Protein AF-A0A5K1GH93-F1 (afdb_monomer_lite)

Structure (mmCIF, N/CA/C/O backbone):
data_AF-A0A5K1GH93-F1
#
_entry.id   AF-A0A5K1GH93-F1
#
loop_
_atom_site.group_PDB
_atom_site.id
_atom_site.type_symbol
_atom_site.label_atom_id
_atom_site.label_alt_id
_atom_site.label_comp_id
_atom_site.label_asym_id
_atom_site.label_entity_id
_atom_site.label_seq_id
_atom_site.pdbx_PDB_ins_code
_atom_site.Cartn_x
_atom_site.Cartn_y
_atom_site.Cartn_z
_atom_site.occupancy
_atom_site.B_iso_or_equiv
_atom_site.auth_seq_id
_atom_site.auth_comp_id
_atom_site.auth_asym_id
_atom_site.auth_atom_id
_atom_site.pdbx_PDB_model_num
ATOM 1 N N . CYS A 1 1 ? 1.285 10.592 -3.672 1.00 73.88 1 CYS A N 1
ATOM 2 C CA . CYS A 1 1 ? 1.318 9.648 -4.810 1.00 73.88 1 CYS A CA 1
ATOM 3 C C . CYS A 1 1 ? 0.635 8.353 -4.368 1.00 73.88 1 CYS A C 1
ATOM 5 O O . CYS A 1 1 ? 0.865 7.952 -3.236 1.00 73.88 1 CYS A O 1
ATOM 7 N N . MET A 1 2 ? -0.210 7.739 -5.203 1.00 78.00 2 MET A N 1
ATOM 8 C CA . MET A 1 2 ? -0.814 6.410 -4.978 1.00 78.00 2 MET A CA 1
ATOM 9 C C . MET A 1 2 ? -0.458 5.474 -6.147 1.00 78.00 2 MET A C 1
ATOM 11 O O . MET A 1 2 ? -1.325 4.817 -6.713 1.00 78.00 2 MET A O 1
ATOM 15 N N . CYS A 1 3 ? 0.810 5.459 -6.572 1.00 87.12 3 CYS A N 1
ATOM 16 C CA . CYS A 1 3 ? 1.281 4.409 -7.478 1.00 87.12 3 CYS A CA 1
ATOM 17 C C . CYS A 1 3 ? 1.244 3.049 -6.763 1.00 87.12 3 CYS A C 1
ATOM 19 O O . CYS A 1 3 ? 1.173 3.001 -5.533 1.00 87.12 3 CYS A O 1
ATOM 21 N N . SER A 1 4 ? 1.312 1.952 -7.517 1.00 82.06 4 SER A N 1
ATOM 22 C CA . SER A 1 4 ? 1.196 0.591 -6.975 1.00 82.06 4 SER A CA 1
ATOM 23 C C . SER A 1 4 ? 2.169 0.321 -5.824 1.00 82.06 4 SER A C 1
ATOM 25 O O . SER A 1 4 ? 1.774 -0.228 -4.805 1.00 82.06 4 SER A O 1
ATOM 27 N N . GLU A 1 5 ? 3.412 0.790 -5.939 1.00 86.62 5 GLU A N 1
ATOM 28 C CA . GLU A 1 5 ? 4.428 0.665 -4.890 1.00 86.62 5 GLU A CA 1
ATOM 29 C C . GLU A 1 5 ? 4.047 1.432 -3.613 1.00 86.62 5 GLU A C 1
ATOM 31 O O . GLU A 1 5 ? 4.051 0.872 -2.518 1.00 86.62 5 GLU A O 1
ATOM 36 N N . CYS A 1 6 ? 3.641 2.701 -3.740 1.00 84.31 6 CYS A N 1
ATOM 37 C CA . CYS A 1 6 ? 3.173 3.482 -2.594 1.00 84.31 6 CYS A CA 1
ATOM 38 C C . CYS A 1 6 ? 1.917 2.868 -1.953 1.00 84.31 6 CYS A C 1
ATOM 40 O O . CYS A 1 6 ? 1.777 2.905 -0.731 1.00 84.31 6 CYS A O 1
ATOM 42 N N . ALA A 1 7 ? 1.003 2.315 -2.754 1.00 81.88 7 ALA A N 1
ATOM 43 C CA . ALA A 1 7 ? -0.211 1.669 -2.262 1.00 81.88 7 ALA A CA 1
ATOM 44 C C . ALA A 1 7 ? 0.097 0.371 -1.497 1.00 81.88 7 ALA A C 1
ATOM 46 O O . ALA A 1 7 ? -0.505 0.123 -0.452 1.00 81.88 7 ALA A O 1
ATOM 47 N N . GLU A 1 8 ? 1.067 -0.412 -1.971 1.00 79.81 8 GLU A N 1
ATOM 48 C CA . GLU A 1 8 ? 1.501 -1.656 -1.333 1.00 79.81 8 GLU A CA 1
ATOM 49 C C . GLU A 1 8 ? 2.161 -1.399 0.028 1.00 79.81 8 GLU A C 1
ATOM 51 O O . GLU A 1 8 ? 1.829 -2.036 1.031 1.00 79.81 8 GLU A O 1
ATOM 56 N N . ILE A 1 9 ? 3.032 -0.389 0.100 1.00 83.88 9 ILE A N 1
ATOM 57 C CA . ILE A 1 9 ? 3.645 0.045 1.361 1.00 83.88 9 ILE A CA 1
ATOM 58 C C . ILE A 1 9 ? 2.565 0.491 2.357 1.00 83.88 9 ILE A C 1
ATOM 60 O O . ILE A 1 9 ? 2.582 0.077 3.519 1.00 83.88 9 ILE A O 1
ATOM 64 N N . LEU A 1 10 ? 1.600 1.303 1.909 1.00 79.00 10 LEU A N 1
ATOM 65 C CA . LEU A 1 10 ? 0.511 1.781 2.765 1.00 79.00 10 LEU A CA 1
ATOM 66 C C . LEU A 1 10 ? -0.373 0.638 3.271 1.00 79.00 10 LEU A C 1
ATOM 68 O O . LEU A 1 10 ? -0.734 0.656 4.445 1.00 79.00 10 LEU A O 1
ATOM 72 N N . ARG A 1 11 ? -0.665 -0.368 2.436 1.00 74.06 11 ARG A N 1
ATOM 73 C CA . ARG A 1 11 ? -1.393 -1.585 2.829 1.00 74.06 11 ARG A CA 1
ATOM 74 C C . ARG A 1 11 ? -0.702 -2.330 3.969 1.00 74.06 11 ARG A C 1
ATOM 76 O O . ARG A 1 11 ? -1.371 -2.747 4.912 1.00 74.06 11 ARG A O 1
ATOM 83 N N . HIS A 1 12 ? 0.617 -2.502 3.890 1.00 77.25 12 HIS A N 1
ATOM 84 C CA . HIS A 1 12 ? 1.379 -3.193 4.933 1.00 77.25 12 HIS A CA 1
ATOM 85 C C . HIS A 1 12 ? 1.476 -2.393 6.236 1.00 77.25 12 HIS A C 1
ATOM 87 O O . HIS A 1 12 ? 1.508 -2.980 7.315 1.00 77.25 12 HIS A O 1
ATOM 93 N N . GLN A 1 13 ? 1.523 -1.063 6.149 1.00 80.69 13 GLN A N 1
ATOM 94 C CA . GLN A 1 13 ? 1.640 -0.186 7.317 1.00 80.69 13 GLN A CA 1
ATOM 95 C C . GLN A 1 13 ? 0.291 0.119 7.982 1.00 80.69 13 GLN A C 1
ATOM 97 O O . GLN A 1 13 ? 0.239 0.413 9.176 1.00 80.69 13 GLN A O 1
ATOM 102 N N . SER A 1 14 ? -0.800 0.085 7.219 1.00 77.94 14 SER A N 1
ATOM 103 C CA . SER A 1 14 ? -2.136 0.434 7.683 1.00 77.94 14 SER A CA 1
ATOM 104 C C . SER A 1 14 ? -3.193 -0.324 6.888 1.00 77.94 14 SER A C 1
ATOM 106 O O . SER A 1 14 ? -3.310 -0.189 5.674 1.00 77.94 14 SER A O 1
ATOM 108 N N . ASN A 1 15 ? -4.067 -1.033 7.596 1.00 79.88 15 ASN 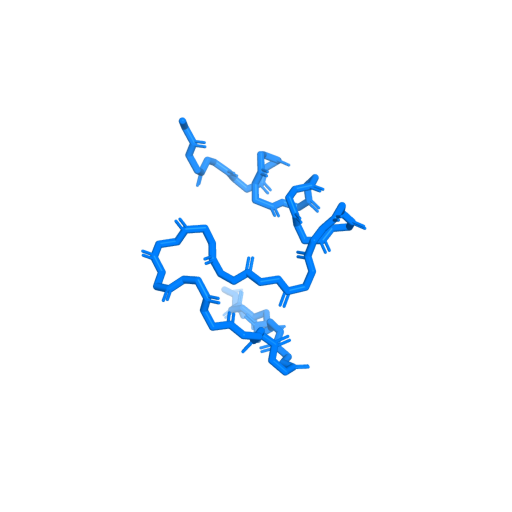A N 1
ATOM 109 C CA . ASN A 1 15 ? -5.253 -1.644 7.003 1.00 79.88 15 ASN A CA 1
ATOM 110 C C . ASN A 1 15 ? -6.384 -0.631 6.752 1.00 79.88 15 ASN A C 1
ATOM 112 O O . ASN A 1 15 ? -7.525 -1.038 6.584 1.00 79.88 15 ASN A O 1
ATOM 116 N N . ARG A 1 16 ? -6.123 0.681 6.782 1.00 82.56 16 ARG A N 1
ATOM 117 C CA . ARG A 1 16 ? -7.128 1.726 6.537 1.00 82.56 16 ARG A CA 1
ATOM 118 C C . ARG A 1 16 ? -6.902 2.391 5.190 1.00 82.56 16 ARG A C 1
ATOM 120 O O . ARG A 1 16 ? -5.774 2.730 4.841 1.00 82.56 16 ARG A O 1
ATOM 127 N N . CYS A 1 17 ? -7.988 2.644 4.467 1.00 79.19 17 CYS A N 1
ATOM 128 C CA . CYS A 1 17 ? -7.950 3.322 3.182 1.00 79.19 17 CYS A CA 1
ATOM 129 C C . CYS A 1 17 ? -7.463 4.766 3.386 1.00 79.19 17 CYS A C 1
ATOM 131 O O . CYS A 1 17 ? -8.098 5.514 4.134 1.00 79.19 17 CYS A O 1
ATOM 133 N N . PRO A 1 18 ? -6.385 5.208 2.717 1.0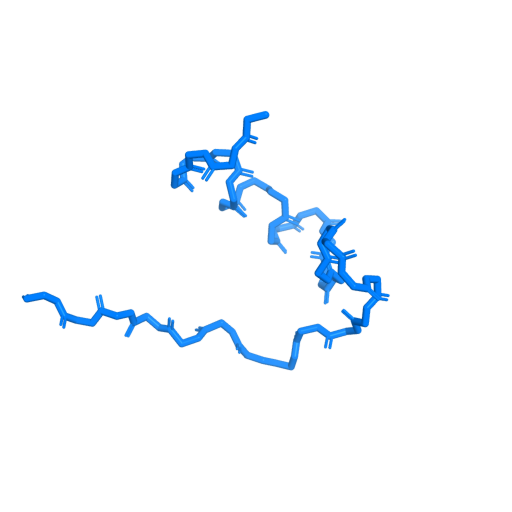0 77.75 18 PRO A N 1
ATOM 134 C CA . PRO A 1 18 ? -5.855 6.561 2.892 1.00 77.75 18 PRO A CA 1
ATOM 135 C C . PRO A 1 18 ? -6.812 7.654 2.387 1.00 77.75 18 PRO A C 1
ATOM 137 O O . PRO A 1 18 ? -6.654 8.816 2.749 1.00 77.75 18 PRO A O 1
ATOM 140 N N . ILE A 1 19 ? -7.815 7.287 1.581 1.00 82.50 19 ILE A N 1
ATOM 141 C CA . ILE A 1 19 ? -8.805 8.212 1.018 1.00 82.50 19 ILE A CA 1
ATOM 142 C C . ILE A 1 19 ? -9.997 8.380 1.969 1.00 82.50 19 ILE A C 1
ATOM 144 O O . ILE A 1 19 ? -10.340 9.500 2.334 1.00 82.5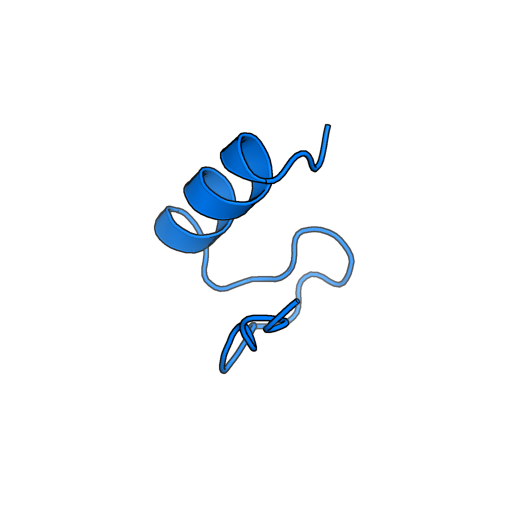0 19 ILE A O 1
ATOM 148 N N . CYS A 1 20 ? -10.631 7.277 2.386 1.00 86.44 20 CYS A N 1
ATOM 149 C CA . CYS A 1 20 ? -11.864 7.321 3.184 1.00 86.44 20 CYS A CA 1
ATOM 150 C C . CYS A 1 20 ? -11.667 7.030 4.680 1.00 86.44 20 CYS A C 1
ATOM 152 O O . CYS A 1 20 ? -12.616 7.156 5.445 1.00 86.44 20 CYS A O 1
ATOM 154 N N . ARG A 1 21 ? -10.450 6.662 5.112 1.00 83.38 21 ARG A N 1
ATOM 155 C CA . ARG A 1 21 ? -10.067 6.306 6.497 1.00 83.38 21 ARG A CA 1
ATOM 156 C C . ARG A 1 21 ? -10.794 5.100 7.099 1.00 83.38 21 ARG A C 1
ATOM 158 O O . ARG A 1 21 ? -10.598 4.806 8.278 1.00 83.38 21 ARG A O 1
ATOM 165 N N . ASN A 1 22 ? -11.557 4.368 6.294 1.00 82.44 22 ASN A N 1
ATOM 166 C CA . ASN A 1 22 ? -12.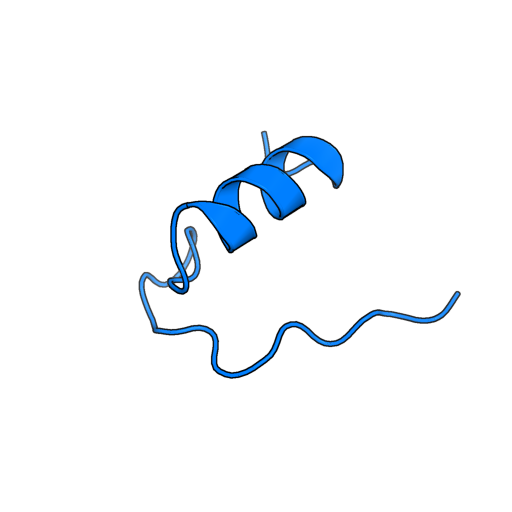219 3.139 6.713 1.00 82.44 22 ASN A CA 1
ATOM 167 C C . ASN A 1 22 ? -11.251 1.950 6.666 1.00 82.44 22 ASN A C 1
ATOM 169 O O . ASN A 1 22 ? -10.363 1.935 5.806 1.00 82.44 22 ASN A O 1
ATOM 173 N N . PRO A 1 23 ? -11.413 0.951 7.551 1.00 85.31 23 PRO A N 1
ATOM 174 C CA . PRO A 1 23 ? -10.733 -0.329 7.413 1.00 85.31 23 PRO A CA 1
ATOM 175 C C . PRO A 1 23 ? -10.996 -0.926 6.029 1.00 85.31 23 PRO A C 1
ATOM 177 O O . PRO A 1 23 ? -12.128 -0.946 5.550 1.00 85.31 23 PRO A O 1
ATOM 180 N N . VAL A 1 24 ? -9.938 -1.383 5.378 1.00 82.69 24 VAL A N 1
ATOM 181 C CA . VAL A 1 24 ? -9.998 -2.146 4.140 1.00 82.69 24 VAL A CA 1
ATOM 182 C C . VAL A 1 24 ? -9.992 -3.603 4.552 1.00 82.69 24 VAL A C 1
ATOM 184 O O . VAL A 1 24 ? -8.975 -4.111 5.015 1.00 82.69 24 VAL A O 1
ATOM 187 N N . GLU A 1 25 ? -11.144 -4.256 4.438 1.00 76.50 25 GLU A N 1
ATOM 188 C CA . GLU A 1 25 ? -11.279 -5.653 4.854 1.00 76.50 25 GLU A CA 1
ATOM 189 C C . GLU A 1 25 ? -10.448 -6.571 3.955 1.00 76.50 25 GLU A C 1
ATOM 191 O O . GLU A 1 25 ? -9.727 -7.431 4.456 1.00 76.50 25 GLU A O 1
ATOM 196 N N . GLN A 1 26 ? -10.476 -6.344 2.636 1.00 70.19 26 GLN A N 1
ATOM 197 C CA . GLN A 1 26 ? -9.649 -7.047 1.655 1.00 70.19 26 GLN A CA 1
ATOM 198 C C . GLN A 1 26 ? -9.381 -6.143 0.445 1.00 70.19 26 GLN A C 1
ATOM 200 O O . GLN A 1 26 ? -10.297 -5.534 -0.106 1.00 70.19 26 GLN A O 1
ATOM 205 N N . LEU A 1 27 ? -8.122 -6.062 0.009 1.00 70.38 27 LEU A N 1
ATOM 206 C CA . LEU A 1 27 ? -7.777 -5.442 -1.269 1.00 70.38 27 LEU A CA 1
ATOM 207 C C . LEU A 1 27 ? -7.955 -6.493 -2.364 1.00 70.38 27 LEU A C 1
ATOM 209 O O . LEU A 1 27 ? -7.224 -7.480 -2.391 1.00 70.38 27 LEU A O 1
ATOM 213 N N . MET A 1 28 ? -8.952 -6.303 -3.231 1.00 70.19 28 MET A N 1
ATOM 214 C CA . MET A 1 28 ? -9.128 -7.159 -4.402 1.00 70.19 28 MET A CA 1
ATOM 215 C C . MET A 1 28 ? -8.031 -6.851 -5.417 1.00 70.19 28 MET A C 1
ATOM 217 O O . MET A 1 28 ? -7.874 -5.711 -5.852 1.00 70.19 28 MET A O 1
ATOM 221 N N . GLU A 1 29 ? -7.282 -7.877 -5.798 1.00 69.81 29 GLU A N 1
ATOM 222 C CA . GLU A 1 29 ? -6.348 -7.801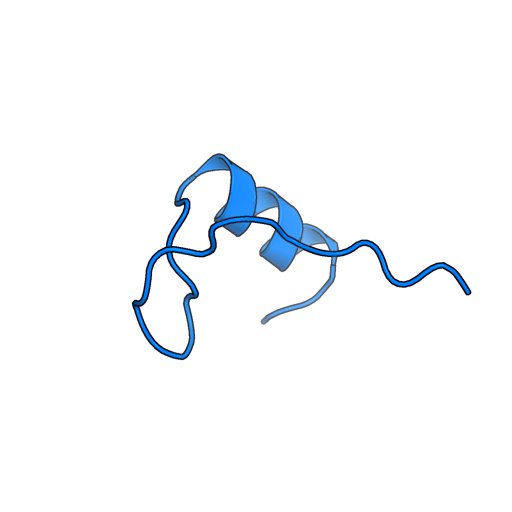 -6.911 1.00 69.81 29 GLU A CA 1
ATOM 223 C C . GLU A 1 29 ? -7.149 -7.733 -8.216 1.00 69.81 29 GLU A C 1
ATOM 225 O O . GLU A 1 29 ? -7.911 -8.647 -8.545 1.00 69.81 29 GLU A O 1
ATOM 230 N N . ILE A 1 30 ? -7.006 -6.634 -8.955 1.00 78.44 30 ILE A N 1
ATOM 231 C CA . ILE A 1 30 ? -7.533 -6.553 -10.316 1.00 78.44 30 ILE A CA 1
ATOM 232 C C . ILE A 1 30 ? -6.608 -7.405 -11.182 1.00 78.44 30 ILE A C 1
ATOM 234 O O . ILE A 1 30 ? -5.482 -7.004 -11.471 1.00 78.44 30 ILE A O 1
ATOM 238 N N . LYS A 1 31 ? -7.075 -8.592 -11.574 1.00 68.25 31 LYS A N 1
ATOM 23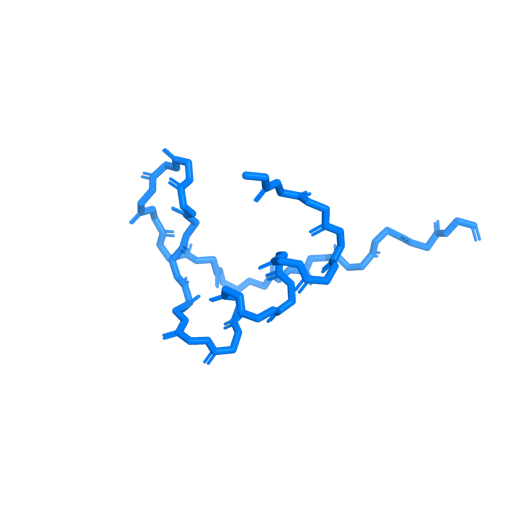9 C CA . LYS A 1 31 ? -6.406 -9.398 -12.599 1.00 68.25 31 LYS A CA 1
ATOM 240 C C . LYS A 1 31 ? -6.608 -8.704 -13.944 1.00 68.25 31 LYS A C 1
ATOM 242 O O . LYS A 1 31 ? -7.754 -8.482 -14.333 1.00 68.25 31 LYS A O 1
ATOM 247 N N . VAL A 1 32 ? -5.511 -8.332 -14.597 1.00 69.44 32 VAL A N 1
ATOM 248 C CA . VAL A 1 32 ? -5.498 -7.739 -15.944 1.00 69.44 32 VAL A CA 1
ATOM 249 C C . VAL A 1 32 ? -5.261 -8.829 -16.976 1.00 69.44 32 VAL A C 1
ATOM 251 O O . VAL A 1 32 ? -4.409 -9.702 -16.694 1.00 69.44 32 VAL A O 1
#

Sequence (32 aa):
CMCSECAEILRHQSNRCPICRNPVEQLMEIKV

InterPro domains:
  IPR013083 Zinc finger, RING/FYVE/PHD-type [G3DSA:3.30.40.10] (1-31)
  IPR045194 E3 ubiquitin-protein ligase MGRN1/RNF157-like [PTHR22996] (1-31)

Radius of gyration: 9.58 Å; chains: 1; bounding box: 17×19×24 Å

Organism: NCBI:txid210225

Secondary structure (DSSP, 8-state):
---HHHHHHHHHH-SB-TTT--B-S-------

pLDDT: mean 78.81, std 5.44, range [68.25, 87.12]

Foldseek 3Di:
DCDPVNVVVCVVVDQADPVPRHGPPDDDDDDD